Protein AF-A0A937R431-F1 (afdb_monomer)

Radius of gyration: 16.72 Å; Cα contacts (8 Å, |Δi|>4): 220; chains: 1; bounding box: 38×30×47 Å

Structure (mmCIF, N/CA/C/O backbone):
data_AF-A0A937R431-F1
#
_entry.id   AF-A0A937R431-F1
#
loop_
_atom_site.group_PDB
_atom_site.id
_atom_site.type_symbol
_atom_site.label_atom_id
_atom_site.label_alt_id
_atom_site.label_comp_id
_atom_site.label_asym_id
_atom_site.label_entity_id
_atom_site.label_seq_id
_atom_site.pdbx_PDB_ins_code
_atom_site.Cartn_x
_atom_site.Cartn_y
_atom_site.Cartn_z
_atom_site.occupancy
_atom_site.B_iso_or_equiv
_atom_site.auth_seq_id
_atom_site.auth_comp_id
_atom_site.auth_asym_id
_atom_site.auth_atom_id
_atom_site.pdbx_PDB_model_num
ATOM 1 N N . ASP A 1 1 ? 20.226 -2.751 -25.340 1.00 86.12 1 ASP A N 1
ATOM 2 C CA . ASP A 1 1 ? 18.959 -2.533 -24.612 1.00 86.12 1 ASP A CA 1
ATOM 3 C C . ASP A 1 1 ? 19.147 -1.496 -23.522 1.00 86.12 1 ASP A C 1
ATOM 5 O O . ASP A 1 1 ? 20.268 -1.331 -23.047 1.00 86.12 1 ASP A O 1
ATOM 9 N N . ILE A 1 2 ? 18.088 -0.762 -23.185 1.00 93.94 2 ILE A N 1
ATOM 10 C CA . ILE A 1 2 ? 18.084 0.276 -22.146 1.00 93.94 2 ILE A CA 1
ATOM 11 C C . ILE A 1 2 ? 16.899 -0.011 -21.224 1.00 93.94 2 ILE A C 1
ATOM 13 O O . ILE A 1 2 ? 15.797 -0.251 -21.708 1.00 93.94 2 ILE A O 1
ATOM 17 N N . TYR A 1 3 ? 17.137 0.029 -19.914 1.00 95.44 3 TYR A N 1
ATOM 18 C CA . TYR A 1 3 ? 16.133 -0.180 -18.871 1.00 95.44 3 TYR A CA 1
ATOM 19 C C . TYR A 1 3 ? 16.091 1.039 -17.943 1.00 95.44 3 TYR A C 1
ATOM 21 O O . TYR A 1 3 ? 17.111 1.701 -17.744 1.00 95.44 3 TYR A O 1
ATOM 29 N N . ALA A 1 4 ? 14.925 1.311 -17.358 1.00 94.62 4 ALA A N 1
ATOM 30 C CA . ALA A 1 4 ? 14.723 2.339 -16.341 1.00 94.62 4 ALA A CA 1
ATOM 31 C C . ALA A 1 4 ? 13.964 1.742 -15.147 1.00 94.62 4 ALA A C 1
ATOM 33 O O . ALA A 1 4 ? 13.115 0.870 -15.325 1.00 94.62 4 ALA A O 1
ATOM 34 N N . ALA A 1 5 ? 14.295 2.193 -13.940 1.00 96.19 5 ALA A N 1
ATOM 35 C CA . ALA A 1 5 ? 13.663 1.776 -12.693 1.00 96.19 5 ALA A CA 1
ATOM 36 C C . ALA A 1 5 ? 13.858 2.857 -11.620 1.00 96.19 5 ALA A C 1
ATOM 38 O O . ALA A 1 5 ? 14.829 3.618 -11.676 1.00 96.19 5 ALA A O 1
ATOM 39 N N . GLY A 1 6 ? 12.979 2.883 -10.622 1.00 94.56 6 GLY A N 1
ATOM 40 C CA . GLY A 1 6 ? 13.030 3.843 -9.523 1.00 94.56 6 GLY A CA 1
ATOM 41 C C . GLY A 1 6 ? 12.360 5.167 -9.859 1.00 94.56 6 GLY A C 1
ATOM 42 O O . GLY A 1 6 ? 11.561 5.258 -10.782 1.00 94.56 6 GLY A O 1
ATOM 43 N N . ASP A 1 7 ? 12.705 6.209 -9.109 1.00 94.19 7 ASP A N 1
ATOM 44 C CA . ASP A 1 7 ? 12.005 7.503 -9.127 1.00 94.19 7 ASP A CA 1
ATOM 45 C C . ASP A 1 7 ? 12.012 8.218 -10.489 1.00 94.19 7 ASP A C 1
ATOM 47 O O . ASP A 1 7 ? 11.207 9.114 -10.724 1.00 94.19 7 ASP A O 1
ATOM 51 N N . VAL A 1 8 ? 12.915 7.829 -11.393 1.00 93.88 8 VAL A N 1
ATOM 52 C CA . VAL A 1 8 ? 12.992 8.356 -12.765 1.00 93.88 8 VAL A CA 1
ATOM 53 C C . VAL A 1 8 ? 12.014 7.669 -13.727 1.00 93.88 8 VAL A C 1
ATOM 55 O O . VAL A 1 8 ? 11.806 8.158 -14.836 1.00 93.88 8 VAL A O 1
ATOM 58 N N . ALA A 1 9 ? 11.453 6.521 -13.342 1.00 93.81 9 ALA A N 1
ATOM 59 C CA . ALA A 1 9 ? 10.611 5.694 -14.192 1.00 93.81 9 ALA A CA 1
ATOM 60 C C . ALA A 1 9 ? 9.118 5.962 -13.955 1.00 93.81 9 ALA A C 1
ATOM 62 O O . ALA A 1 9 ? 8.646 6.103 -12.826 1.00 93.81 9 ALA A O 1
ATOM 63 N N . GLU A 1 10 ? 8.373 5.968 -15.055 1.00 93.75 10 GLU A N 1
ATOM 64 C CA . GLU A 1 10 ? 6.919 6.072 -15.090 1.00 93.75 10 GLU A CA 1
ATOM 65 C C . GLU A 1 10 ? 6.336 4.745 -15.585 1.00 93.75 10 GLU A C 1
ATOM 67 O O . GLU A 1 10 ? 6.881 4.127 -16.504 1.00 93.75 10 GLU A O 1
ATOM 72 N N . PHE A 1 11 ? 5.224 4.310 -14.995 1.00 93.25 11 PHE A N 1
ATOM 73 C CA . PHE A 1 11 ? 4.448 3.173 -15.485 1.00 93.25 11 PHE A CA 1
ATOM 74 C C . PHE A 1 11 ? 2.977 3.579 -15.597 1.00 93.25 11 PHE A C 1
ATOM 76 O O . PHE A 1 11 ? 2.428 4.167 -14.671 1.00 93.25 11 PHE A O 1
ATOM 83 N N . GLU A 1 12 ? 2.377 3.334 -16.766 1.00 91.19 12 GLU A N 1
ATOM 84 C CA . GLU A 1 12 ? 0.999 3.732 -17.109 1.00 91.19 12 GLU A CA 1
ATOM 85 C C . GLU A 1 12 ? 0.654 5.207 -16.805 1.00 91.19 12 GLU A C 1
ATOM 87 O O . GLU A 1 12 ? -0.435 5.518 -16.327 1.00 91.19 12 GLU A O 1
ATOM 92 N N . GLY A 1 13 ? 1.566 6.146 -17.086 1.00 89.62 13 GLY A N 1
ATOM 93 C CA . GLY A 1 13 ? 1.323 7.571 -16.822 1.00 89.62 13 GLY A CA 1
ATOM 94 C C . GLY A 1 13 ? 1.632 8.018 -15.390 1.00 89.62 13 GLY A C 1
ATOM 95 O O . GLY A 1 13 ? 1.420 9.186 -15.066 1.00 89.62 13 GLY A O 1
ATOM 96 N N . MET A 1 14 ? 2.099 7.112 -14.519 1.00 86.81 14 MET A N 1
ATOM 97 C CA . MET A 1 14 ? 2.299 7.380 -13.095 1.00 86.81 14 MET A CA 1
ATOM 98 C C . MET A 1 14 ? 3.770 7.248 -12.656 1.00 86.81 14 MET A C 1
ATOM 100 O O . MET A 1 14 ? 4.330 6.145 -12.682 1.00 86.81 14 MET A O 1
ATOM 104 N N . PRO A 1 15 ? 4.411 8.338 -12.188 1.00 90.25 15 PRO A N 1
ATOM 105 C CA . PRO A 1 15 ? 5.654 8.252 -11.432 1.00 90.25 15 PRO A CA 1
ATOM 106 C C . PRO A 1 15 ? 5.343 7.857 -9.982 1.00 90.25 15 PRO A C 1
ATOM 108 O O . PRO A 1 15 ? 4.651 8.578 -9.263 1.00 90.25 15 PRO A O 1
ATOM 111 N N . TYR A 1 16 ? 5.853 6.707 -9.539 1.00 90.69 16 TYR A N 1
ATOM 112 C CA . TYR A 1 16 ? 5.551 6.181 -8.202 1.00 90.69 16 TYR A CA 1
ATOM 113 C C . TYR A 1 16 ? 6.319 6.899 -7.087 1.00 90.69 16 TYR A C 1
ATOM 115 O O . TYR A 1 16 ? 5.737 7.205 -6.052 1.00 90.69 16 TYR A O 1
ATOM 123 N N . GLY A 1 17 ? 7.619 7.160 -7.277 1.00 89.38 17 GLY A N 1
ATOM 124 C CA . GLY A 1 17 ? 8.445 7.925 -6.328 1.00 89.38 17 GLY A CA 1
ATOM 125 C C . GLY A 1 17 ? 8.494 7.362 -4.900 1.00 89.38 17 GLY A C 1
ATOM 126 O O . GLY A 1 17 ? 8.647 8.121 -3.944 1.00 89.38 17 GLY A O 1
ATOM 127 N N . ILE A 1 18 ? 8.305 6.049 -4.737 1.00 89.19 18 ILE A N 1
ATOM 128 C CA . ILE A 1 18 ? 8.285 5.372 -3.436 1.00 89.19 18 ILE A CA 1
ATOM 129 C C . ILE A 1 18 ? 9.221 4.165 -3.424 1.00 89.19 18 ILE A C 1
ATOM 131 O O . ILE A 1 18 ? 9.387 3.460 -4.421 1.00 89.19 18 ILE A O 1
ATOM 135 N N . TRP A 1 19 ? 9.781 3.880 -2.245 1.00 90.25 19 TRP A N 1
ATOM 136 C CA . TRP A 1 19 ? 10.722 2.777 -2.043 1.00 90.25 19 TRP A CA 1
ATOM 137 C C . TRP A 1 19 ? 10.208 1.407 -2.532 1.00 90.25 19 TRP A C 1
ATOM 139 O O . TRP A 1 19 ? 10.969 0.721 -3.218 1.00 90.25 19 TRP A O 1
ATOM 149 N N . PRO A 1 2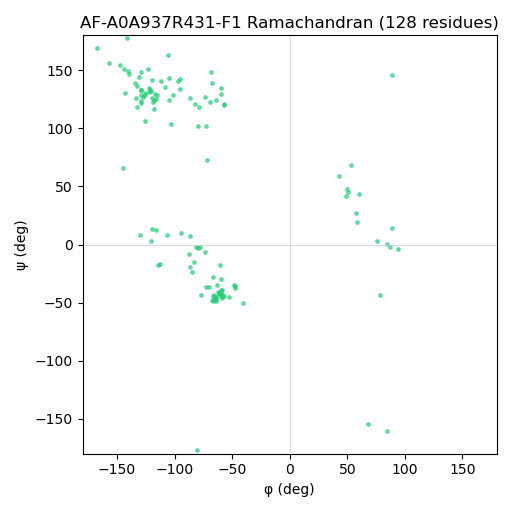0 ? 8.951 0.989 -2.252 1.00 89.75 20 PRO A N 1
ATOM 150 C CA . PRO A 1 20 ? 8.441 -0.294 -2.737 1.00 89.75 20 PRO A CA 1
ATOM 151 C C . PRO A 1 20 ? 8.476 -0.415 -4.264 1.00 89.75 20 PRO A C 1
ATOM 153 O O . PRO A 1 20 ? 8.948 -1.427 -4.779 1.00 89.75 20 PRO A O 1
ATOM 156 N N . ALA A 1 21 ? 8.061 0.636 -4.979 1.00 93.19 21 ALA A N 1
ATOM 157 C CA . ALA A 1 21 ? 8.066 0.652 -6.438 1.00 93.19 21 ALA A CA 1
ATOM 158 C C . ALA A 1 21 ? 9.494 0.628 -6.991 1.00 93.19 21 ALA A C 1
ATOM 160 O O . ALA A 1 21 ? 9.798 -0.171 -7.872 1.00 93.19 21 ALA A O 1
ATOM 161 N N . ALA A 1 22 ? 10.401 1.43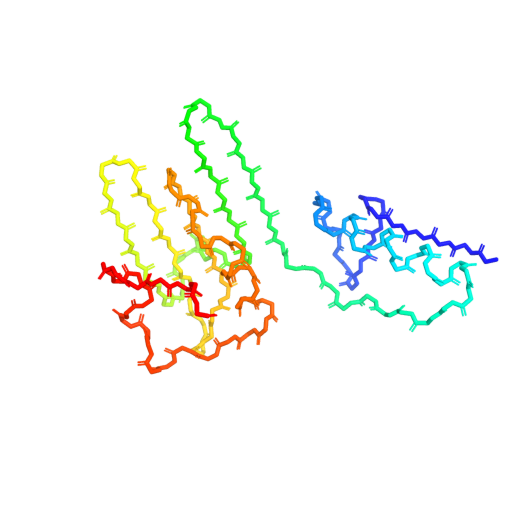1 -6.425 1.00 94.50 22 ALA A N 1
ATOM 162 C CA . ALA A 1 22 ? 11.799 1.445 -6.847 1.00 94.50 22 ALA A CA 1
ATOM 163 C C . ALA A 1 22 ? 12.482 0.079 -6.667 1.00 94.50 22 ALA A C 1
ATOM 165 O O . ALA A 1 22 ? 13.215 -0.379 -7.548 1.00 94.50 22 ALA A O 1
ATOM 166 N N . MET A 1 23 ? 12.210 -0.596 -5.547 1.00 95.00 23 MET A N 1
ATOM 167 C CA . MET A 1 23 ? 12.737 -1.929 -5.263 1.00 95.00 23 MET A CA 1
ATOM 168 C C . MET A 1 23 ? 12.201 -2.978 -6.249 1.00 95.00 23 MET A C 1
ATOM 170 O O . MET A 1 23 ? 12.974 -3.779 -6.781 1.00 95.00 23 MET A O 1
ATOM 174 N N . GLU A 1 24 ? 10.892 -2.979 -6.501 1.00 95.50 24 GLU A N 1
ATOM 175 C CA . GLU A 1 24 ? 10.240 -3.929 -7.405 1.00 95.50 24 GLU A CA 1
ATOM 176 C C . GLU A 1 24 ? 10.669 -3.723 -8.864 1.00 95.50 24 GLU A C 1
ATOM 178 O O . GLU A 1 24 ? 11.127 -4.668 -9.513 1.00 95.50 24 GLU A O 1
ATOM 183 N N . GLN A 1 25 ? 10.635 -2.479 -9.348 1.00 97.31 25 GLN A N 1
ATOM 184 C CA . GLN A 1 25 ? 11.100 -2.123 -10.689 1.00 97.31 25 GLN A CA 1
ATOM 185 C C . GLN A 1 25 ? 12.578 -2.482 -10.887 1.00 97.31 25 GLN A C 1
ATOM 187 O O . GLN A 1 25 ? 12.941 -3.051 -11.916 1.00 97.31 25 GLN A O 1
ATOM 192 N N . GLY A 1 26 ? 13.437 -2.211 -9.897 1.00 97.25 26 GLY A N 1
ATOM 193 C CA . GLY A 1 26 ? 14.860 -2.551 -9.965 1.00 97.25 26 GLY A CA 1
ATOM 194 C C . GLY A 1 26 ? 15.104 -4.059 -10.071 1.00 97.25 26 GLY A C 1
ATOM 195 O O . GLY A 1 26 ? 15.934 -4.504 -10.869 1.00 97.25 26 GLY A O 1
ATOM 196 N N . LYS A 1 27 ? 14.340 -4.862 -9.319 1.00 97.56 27 LYS A N 1
ATOM 197 C CA . LYS A 1 27 ? 14.395 -6.330 -9.386 1.00 97.56 27 LYS A CA 1
ATOM 198 C C . LYS A 1 27 ? 13.999 -6.848 -10.773 1.00 97.56 27 LYS A C 1
ATOM 200 O O . LYS A 1 27 ? 14.675 -7.730 -11.305 1.00 97.56 27 LYS A O 1
ATOM 205 N N . ILE A 1 28 ? 12.929 -6.307 -11.349 1.00 97.62 28 ILE A N 1
ATOM 206 C CA . ILE A 1 28 ? 12.427 -6.699 -12.673 1.00 97.62 28 ILE A CA 1
ATOM 207 C C . ILE A 1 28 ? 13.417 -6.290 -13.767 1.00 97.62 28 ILE A C 1
ATOM 209 O O . ILE A 1 28 ? 13.820 -7.130 -14.571 1.00 97.62 28 ILE A O 1
ATOM 213 N N . ALA A 1 29 ? 13.899 -5.043 -13.741 1.00 97.25 29 ALA A N 1
ATOM 214 C CA . ALA A 1 29 ? 14.904 -4.559 -14.685 1.00 97.25 29 ALA A CA 1
ATOM 215 C C . ALA A 1 29 ? 16.180 -5.417 -14.648 1.00 97.25 29 ALA A C 1
ATOM 217 O O . ALA A 1 29 ? 16.690 -5.816 -15.694 1.00 97.25 29 ALA A O 1
ATOM 218 N N . GLY A 1 30 ? 16.669 -5.759 -13.450 1.00 97.62 30 GLY A N 1
ATOM 219 C CA . GLY A 1 30 ? 17.827 -6.637 -13.278 1.00 97.62 30 GLY A CA 1
ATOM 220 C C . GLY A 1 30 ? 17.623 -8.042 -13.850 1.00 97.62 30 GLY A C 1
ATOM 221 O O . GLY A 1 30 ? 18.521 -8.579 -14.496 1.00 97.62 30 GLY A O 1
ATOM 222 N N . ASN A 1 31 ? 16.443 -8.633 -13.653 1.00 98.12 31 ASN A N 1
ATOM 223 C CA . ASN A 1 31 ? 16.123 -9.952 -14.198 1.00 98.12 31 ASN A CA 1
ATOM 224 C C . ASN A 1 31 ? 16.055 -9.954 -15.728 1.00 98.12 31 ASN A C 1
ATOM 226 O O . ASN A 1 31 ? 16.638 -10.839 -16.352 1.00 98.12 31 ASN A O 1
ATOM 230 N N . ASN A 1 32 ? 15.421 -8.945 -16.322 1.00 97.75 32 ASN 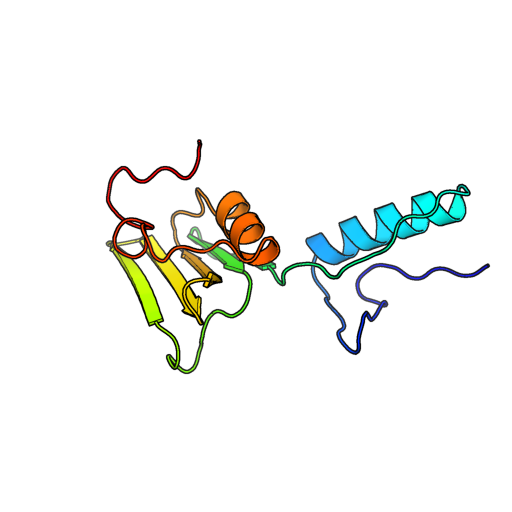A N 1
ATOM 231 C CA . ASN A 1 32 ? 15.285 -8.853 -17.775 1.00 97.75 32 ASN A CA 1
ATOM 232 C C . ASN A 1 32 ? 16.640 -8.547 -18.438 1.00 97.75 32 ASN A C 1
ATOM 234 O O . ASN A 1 32 ? 16.980 -9.151 -19.453 1.00 97.75 32 ASN A O 1
ATOM 238 N N . MET A 1 33 ? 17.493 -7.725 -17.806 1.00 97.19 33 MET A N 1
ATOM 239 C CA . MET A 1 33 ? 18.895 -7.561 -18.228 1.00 97.19 33 MET A CA 1
ATOM 240 C C . MET A 1 33 ? 19.691 -8.876 -18.196 1.00 97.19 33 MET A C 1
ATOM 242 O O . MET A 1 33 ? 20.617 -9.048 -18.985 1.00 97.19 33 MET A O 1
ATOM 246 N N . ALA A 1 34 ? 19.338 -9.805 -17.303 1.00 97.62 34 ALA A N 1
ATOM 247 C CA . ALA A 1 34 ? 19.956 -11.127 -17.199 1.00 97.62 34 ALA A CA 1
ATOM 248 C C . ALA A 1 34 ? 19.317 -12.190 -18.122 1.00 97.62 34 ALA A C 1
ATOM 250 O O . ALA A 1 34 ? 19.679 -13.363 -18.029 1.00 97.62 34 ALA A O 1
ATOM 251 N N . GLY A 1 35 ? 18.391 -11.802 -19.008 1.00 97.06 35 GLY A N 1
ATOM 252 C CA . GLY A 1 35 ? 17.721 -12.700 -19.956 1.00 97.06 35 GLY A CA 1
ATOM 253 C C . GLY A 1 35 ? 16.442 -13.362 -19.432 1.00 97.06 35 GLY A C 1
ATOM 254 O O . GLY A 1 35 ? 15.983 -14.335 -20.026 1.00 97.06 35 GLY A O 1
ATOM 255 N N . GLY A 1 36 ? 15.891 -12.877 -18.317 1.00 97.44 36 GLY A N 1
ATOM 256 C CA . GLY A 1 36 ? 14.550 -13.240 -17.859 1.00 97.44 36 GLY A CA 1
ATOM 257 C C . GLY A 1 36 ? 13.434 -12.468 -18.575 1.00 97.44 36 GLY A C 1
ATOM 258 O O . GLY A 1 36 ? 13.698 -11.682 -19.483 1.00 97.44 36 GLY A O 1
ATOM 259 N N . ASP A 1 37 ? 12.190 -12.711 -18.155 1.00 96.62 37 ASP A N 1
ATOM 260 C CA . ASP A 1 37 ? 10.976 -12.122 -18.740 1.00 96.62 37 ASP A CA 1
ATOM 261 C C . ASP A 1 37 ? 9.924 -11.858 -17.648 1.00 96.62 37 ASP A C 1
ATOM 263 O O . ASP A 1 37 ? 8.901 -12.535 -17.537 1.00 96.62 37 ASP A O 1
ATOM 267 N N . MET A 1 38 ? 10.238 -10.930 -16.742 1.00 97.12 38 MET A N 1
ATOM 268 C CA . MET A 1 38 ? 9.298 -10.451 -15.728 1.00 97.12 38 MET A CA 1
ATOM 269 C C . MET A 1 38 ? 8.595 -9.174 -16.192 1.00 97.12 38 MET A C 1
ATOM 271 O O . MET A 1 38 ? 9.213 -8.279 -16.776 1.00 97.12 38 MET A O 1
ATOM 275 N N . VAL A 1 39 ? 7.310 -9.071 -15.853 1.00 95.62 39 VAL A N 1
ATOM 276 C CA . VAL A 1 39 ? 6.452 -7.919 -16.149 1.00 95.62 39 VAL A CA 1
ATOM 277 C C . VAL A 1 39 ? 6.164 -7.166 -14.856 1.00 95.62 39 VAL A C 1
ATOM 279 O O . VAL A 1 39 ? 5.890 -7.772 -13.823 1.00 95.62 39 VAL A O 1
ATOM 282 N N . TYR A 1 40 ? 6.254 -5.839 -14.910 1.00 94.81 40 TYR A N 1
ATOM 283 C CA . TYR A 1 40 ? 5.822 -4.975 -13.818 1.00 94.81 40 TYR A CA 1
ATOM 284 C C . TYR A 1 40 ? 4.328 -4.680 -13.969 1.00 94.81 40 TYR A C 1
ATOM 286 O O . TYR A 1 40 ? 3.907 -4.231 -15.030 1.00 94.81 40 TYR A O 1
ATOM 294 N N . GLU A 1 41 ? 3.545 -4.936 -12.921 1.00 93.69 41 GLU A N 1
ATOM 295 C CA . GLU A 1 41 ? 2.077 -4.794 -12.926 1.00 93.69 41 GLU A CA 1
ATOM 296 C C . GLU A 1 41 ? 1.591 -3.561 -12.139 1.00 93.69 41 GLU A C 1
ATOM 298 O O . GLU A 1 41 ? 0.394 -3.375 -11.930 1.00 93.69 41 GLU A O 1
ATOM 303 N N . GLY A 1 42 ? 2.522 -2.703 -11.711 1.00 89.25 42 GLY A N 1
ATOM 304 C CA . GLY A 1 42 ? 2.249 -1.570 -10.833 1.00 89.25 42 GLY A CA 1
ATOM 305 C C . GLY A 1 42 ? 2.352 -1.940 -9.352 1.00 89.25 42 GLY A C 1
ATOM 306 O O . GLY A 1 42 ? 2.029 -3.046 -8.927 1.00 89.25 42 GLY A O 1
ATOM 307 N N . THR A 1 43 ? 2.814 -0.991 -8.540 1.00 88.81 43 THR A N 1
ATOM 308 C CA . THR A 1 43 ? 2.958 -1.173 -7.088 1.00 88.81 43 THR A CA 1
ATOM 309 C C . THR A 1 43 ? 1.853 -0.417 -6.360 1.00 88.81 43 THR A C 1
ATOM 311 O O . THR A 1 43 ? 1.488 0.688 -6.743 1.00 88.81 43 THR A O 1
ATOM 314 N N . VAL A 1 44 ? 1.325 -0.951 -5.260 1.00 85.06 44 VAL A N 1
ATOM 315 C CA . VAL A 1 44 ? 0.408 -0.170 -4.415 1.00 85.06 44 VAL A CA 1
ATOM 316 C C . VAL A 1 44 ? 1.158 1.022 -3.818 1.00 85.06 44 VAL A C 1
ATOM 318 O O . VAL A 1 44 ? 2.167 0.843 -3.133 1.00 85.06 44 VAL A O 1
ATOM 321 N N . MET A 1 45 ? 0.647 2.238 -4.045 1.00 81.69 45 MET A N 1
ATOM 322 C CA . MET A 1 45 ? 1.185 3.446 -3.419 1.00 81.69 45 MET A CA 1
ATOM 323 C C . MET A 1 45 ? 1.148 3.297 -1.901 1.00 81.69 45 MET A C 1
ATOM 325 O O . MET A 1 45 ? 0.075 3.095 -1.339 1.00 81.69 45 MET A O 1
ATOM 329 N N . ALA A 1 46 ? 2.306 3.388 -1.250 1.00 76.44 46 ALA A N 1
ATOM 330 C CA . ALA A 1 46 ? 2.438 3.241 0.190 1.00 76.44 46 ALA A CA 1
ATOM 331 C C . ALA A 1 46 ? 3.497 4.202 0.730 1.00 76.44 46 ALA A C 1
ATOM 333 O O . ALA A 1 46 ? 4.624 4.231 0.233 1.00 76.44 46 ALA A O 1
ATOM 334 N N . ASN A 1 47 ? 3.141 4.947 1.776 1.00 74.94 47 ASN A N 1
ATOM 335 C CA . ASN A 1 47 ? 4.023 5.897 2.443 1.00 74.94 47 ASN A CA 1
ATOM 336 C C . ASN A 1 47 ? 4.141 5.540 3.928 1.00 74.94 47 ASN A C 1
ATOM 338 O O . ASN A 1 47 ? 3.136 5.354 4.613 1.00 74.94 47 ASN A O 1
ATOM 342 N N . THR A 1 48 ? 5.373 5.477 4.436 1.00 71.25 48 THR A N 1
ATOM 343 C CA . THR A 1 48 ? 5.660 5.349 5.871 1.00 71.25 48 THR A CA 1
ATOM 344 C C . THR A 1 48 ? 6.452 6.565 6.329 1.00 71.25 48 THR A C 1
ATOM 346 O O . THR A 1 48 ? 7.530 6.844 5.806 1.00 71.25 48 THR A O 1
ATOM 349 N N . LEU A 1 49 ? 5.926 7.283 7.316 1.00 74.75 49 LEU A N 1
ATOM 350 C CA . LEU A 1 49 ? 6.544 8.471 7.894 1.00 74.75 49 LEU A CA 1
ATOM 351 C C . LEU A 1 49 ? 6.797 8.218 9.381 1.00 74.75 49 LEU A C 1
ATOM 353 O O . LEU A 1 49 ? 5.882 7.874 10.126 1.00 74.75 49 LEU A O 1
ATOM 357 N N . LYS A 1 50 ? 8.045 8.415 9.816 1.00 66.81 50 LYS A N 1
ATOM 358 C CA . LYS A 1 50 ? 8.415 8.437 11.235 1.00 66.81 50 LYS A CA 1
ATOM 359 C C . LYS A 1 50 ? 8.627 9.880 11.657 1.00 66.81 50 LYS A C 1
ATOM 361 O O . LYS A 1 50 ? 9.651 10.474 11.323 1.00 66.81 50 LYS A O 1
ATOM 366 N N . VAL A 1 51 ? 7.664 10.452 12.372 1.00 61.06 51 VAL A N 1
ATOM 367 C CA . VAL A 1 51 ? 7.731 11.839 12.850 1.00 61.06 51 VAL A CA 1
ATOM 368 C C . VAL A 1 51 ? 7.418 11.846 14.344 1.00 61.06 51 VAL A C 1
ATOM 370 O O . VAL A 1 51 ? 6.372 11.370 14.760 1.00 61.06 51 VAL A O 1
ATOM 373 N N . VAL A 1 52 ? 8.357 12.355 15.152 1.00 58.25 52 VAL A N 1
ATOM 374 C CA . VAL A 1 52 ? 8.205 12.634 16.599 1.00 58.25 52 VAL A CA 1
ATOM 375 C C . VAL A 1 52 ? 7.475 11.520 17.377 1.00 58.25 52 VAL A C 1
ATOM 377 O O . VAL A 1 52 ? 6.441 11.737 17.995 1.00 58.25 52 VAL A O 1
ATOM 380 N N . GLY A 1 53 ? 8.022 10.301 17.351 1.00 63.94 53 GLY A N 1
ATOM 381 C CA . GLY A 1 53 ? 7.558 9.201 18.208 1.00 63.94 53 GLY A CA 1
ATOM 382 C C . GLY A 1 53 ? 6.247 8.525 17.794 1.00 63.94 53 GLY A C 1
ATOM 383 O O . GLY A 1 53 ? 5.817 7.616 18.499 1.00 63.94 53 GLY A O 1
ATOM 384 N N . VAL A 1 54 ? 5.641 8.912 16.667 1.00 70.06 54 VAL A N 1
ATOM 385 C CA . VAL A 1 54 ? 4.443 8.263 16.119 1.00 70.06 54 VAL A CA 1
ATOM 386 C C . VAL A 1 54 ? 4.776 7.631 14.768 1.00 70.06 54 VAL A C 1
ATOM 388 O O . VAL A 1 54 ? 5.284 8.297 13.863 1.00 70.06 54 VAL A O 1
ATOM 391 N N . ASP A 1 55 ? 4.497 6.334 14.638 1.00 83.75 55 ASP A N 1
ATOM 392 C CA . ASP A 1 55 ? 4.597 5.620 13.367 1.00 83.75 55 ASP A CA 1
ATOM 393 C C . ASP A 1 55 ? 3.314 5.856 12.557 1.00 83.75 55 ASP A C 1
ATOM 395 O O . ASP A 1 55 ? 2.218 5.530 13.017 1.00 83.75 55 ASP A O 1
ATOM 399 N N . LEU A 1 56 ? 3.446 6.424 11.356 1.00 87.62 56 LEU A N 1
ATOM 400 C CA . LEU A 1 56 ? 2.359 6.584 10.390 1.00 87.62 56 LEU A CA 1
ATOM 401 C C . LEU A 1 56 ? 2.658 5.751 9.144 1.00 87.62 56 LEU A C 1
ATOM 403 O O . LEU A 1 56 ? 3.722 5.892 8.537 1.00 87.62 56 LEU A O 1
ATOM 407 N N . ALA A 1 57 ? 1.700 4.932 8.730 1.00 90.12 57 ALA A N 1
ATOM 408 C CA . ALA A 1 57 ? 1.725 4.212 7.469 1.00 90.12 57 ALA A CA 1
ATOM 409 C C . ALA A 1 57 ? 0.379 4.356 6.750 1.00 90.12 57 ALA A C 1
ATOM 411 O O . ALA A 1 57 ? -0.677 4.247 7.372 1.00 90.12 57 ALA A O 1
ATOM 412 N N . SER A 1 58 ? 0.401 4.594 5.445 1.00 92.44 58 SER A N 1
ATOM 413 C CA . SER A 1 58 ? -0.804 4.599 4.615 1.00 92.44 58 SER A CA 1
ATOM 414 C C . SER A 1 58 ? -0.544 3.949 3.266 1.00 92.44 58 SER A C 1
ATOM 416 O O . SER A 1 58 ? 0.580 3.988 2.762 1.00 92.44 58 SER A O 1
ATOM 418 N N . ALA A 1 59 ? -1.575 3.329 2.699 1.00 93.19 59 ALA A N 1
ATOM 419 C CA . ALA A 1 59 ? -1.504 2.685 1.395 1.00 93.19 59 ALA A CA 1
ATOM 420 C C . ALA A 1 59 ? -2.809 2.847 0.610 1.00 93.19 59 ALA A C 1
ATOM 422 O O . ALA A 1 59 ? -3.884 2.917 1.205 1.00 93.19 59 ALA A O 1
ATOM 423 N N . GLY A 1 60 ? -2.711 2.861 -0.719 1.00 92.69 60 GLY A N 1
ATOM 424 C CA . GLY A 1 60 ? -3.857 2.912 -1.627 1.00 92.69 60 GLY A CA 1
ATOM 425 C C . GLY A 1 60 ? -4.638 4.233 -1.595 1.00 92.69 60 GLY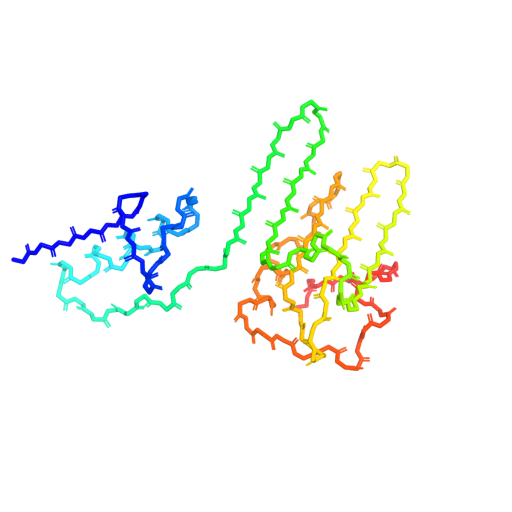 A C 1
ATOM 426 O O . GLY A 1 60 ? -4.099 5.290 -1.263 1.00 92.69 60 GLY A O 1
ATOM 427 N N . ASN A 1 61 ? -5.919 4.168 -1.962 1.00 93.50 61 ASN A N 1
ATOM 428 C CA . ASN A 1 61 ? -6.843 5.297 -1.914 1.00 93.50 61 ASN A CA 1
ATOM 429 C C . ASN A 1 61 ? -7.354 5.503 -0.481 1.00 93.50 61 ASN A C 1
ATOM 431 O O . ASN A 1 61 ? -8.235 4.789 -0.010 1.00 93.50 61 ASN A O 1
ATOM 435 N N . ILE A 1 62 ? -6.800 6.496 0.213 1.00 91.81 62 ILE A N 1
ATOM 436 C CA . ILE A 1 62 ? -7.155 6.808 1.606 1.00 91.81 62 ILE A CA 1
ATOM 437 C C . ILE A 1 62 ? -8.476 7.578 1.763 1.00 91.81 62 ILE A C 1
ATOM 439 O O . ILE A 1 62 ? -8.890 7.845 2.898 1.00 91.81 62 ILE A O 1
ATOM 443 N N . ASP A 1 63 ? -9.129 7.915 0.646 1.00 93.06 63 ASP A N 1
ATOM 444 C CA . ASP A 1 63 ? -10.415 8.604 0.603 1.00 93.06 63 ASP A CA 1
ATOM 445 C C . ASP A 1 63 ? -10.408 9.905 1.419 1.00 93.06 63 ASP A C 1
ATOM 447 O O . ASP A 1 63 ? -10.993 10.002 2.502 1.00 93.06 63 ASP A O 1
ATOM 451 N N . ALA A 1 64 ? -9.652 10.892 0.930 1.00 83.94 64 ALA A N 1
ATOM 452 C CA . AL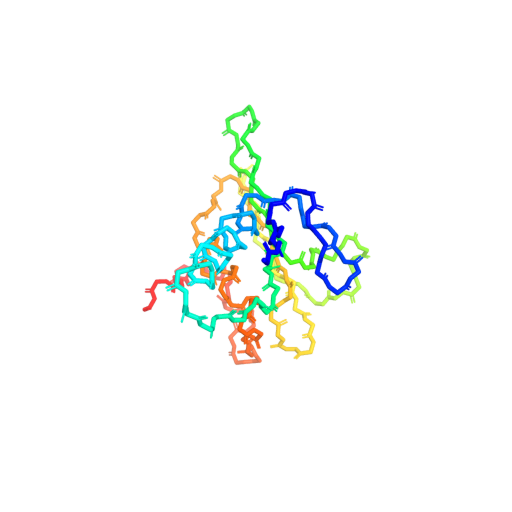A A 1 64 ? -9.490 12.178 1.608 1.00 83.94 64 ALA A CA 1
ATOM 453 C C . ALA A 1 64 ? -10.796 12.993 1.642 1.00 83.94 64 ALA A C 1
ATOM 455 O O . ALA A 1 64 ? -11.002 13.781 2.565 1.00 83.94 64 ALA A O 1
ATOM 456 N N . GLU A 1 65 ? -11.671 12.781 0.657 1.00 90.50 65 GLU A N 1
ATOM 457 C CA . GLU A 1 65 ? -12.960 13.468 0.524 1.00 90.50 65 GLU A CA 1
ATOM 458 C C . GLU A 1 65 ? -14.096 12.759 1.288 1.00 90.50 65 GLU A C 1
ATOM 460 O O . GLU A 1 65 ? -15.150 13.353 1.503 1.00 90.50 65 GLU A O 1
ATOM 465 N N . ASN A 1 66 ? -13.841 11.558 1.827 1.00 88.12 66 ASN A N 1
ATOM 466 C CA . ASN A 1 66 ? -14.800 10.721 2.561 1.00 88.12 66 ASN A CA 1
ATOM 467 C C . ASN A 1 66 ? -16.028 10.332 1.720 1.00 88.12 66 ASN A C 1
ATOM 469 O O . ASN A 1 66 ? -17.164 10.385 2.198 1.00 88.12 66 ASN A O 1
ATOM 473 N N . GLU A 1 67 ? -15.792 9.955 0.466 1.00 92.12 67 GLU A N 1
ATOM 474 C CA . GLU A 1 67 ? -16.823 9.514 -0.476 1.00 92.12 67 GLU A CA 1
ATOM 475 C C . GLU A 1 67 ? -17.122 8.011 -0.372 1.00 92.12 67 GLU A C 1
ATOM 477 O O . GLU A 1 67 ? -18.189 7.559 -0.800 1.00 92.12 67 GLU A O 1
ATOM 482 N N . PHE A 1 68 ? -16.207 7.227 0.204 1.00 93.06 68 PHE A N 1
ATOM 483 C CA . PHE A 1 68 ? -16.307 5.773 0.275 1.00 93.06 68 PHE A CA 1
ATOM 484 C C . PHE A 1 68 ? -16.677 5.278 1.677 1.00 93.06 68 PHE A C 1
ATOM 486 O O . PHE A 1 68 ? -16.563 5.975 2.690 1.00 93.06 68 PHE A O 1
ATOM 493 N N . GLU A 1 69 ? -17.123 4.022 1.756 1.00 93.12 69 GLU A N 1
ATOM 494 C CA . GLU A 1 69 ? -17.356 3.389 3.050 1.00 93.12 69 GLU A CA 1
ATOM 495 C C . GLU A 1 69 ? -16.019 3.177 3.764 1.00 93.12 69 GLU A C 1
ATOM 497 O O . GLU A 1 69 ? -15.027 2.771 3.156 1.00 93.12 69 GLU A O 1
ATOM 502 N N . SER A 1 70 ? -15.977 3.420 5.073 1.00 92.75 70 SER A N 1
ATOM 503 C CA . SER A 1 70 ? -14.771 3.171 5.852 1.00 92.75 70 SER A CA 1
ATOM 504 C C . SER A 1 70 ? -15.058 2.567 7.217 1.00 92.75 70 SER A C 1
ATOM 506 O O . SER A 1 70 ? -16.070 2.847 7.858 1.00 92.75 70 SER A O 1
ATOM 508 N N . GLN A 1 71 ? -14.127 1.728 7.661 1.00 92.44 71 GLN A N 1
ATOM 509 C CA . GLN A 1 71 ? -14.054 1.246 9.033 1.00 92.44 71 GLN A CA 1
ATOM 510 C C . GLN A 1 71 ? -12.968 2.036 9.748 1.00 92.44 71 GLN A C 1
ATOM 512 O O . GLN A 1 71 ? -11.844 2.137 9.250 1.00 92.44 71 GLN A O 1
ATOM 517 N N . VAL A 1 72 ? -13.306 2.592 10.910 1.00 92.44 72 VAL A N 1
ATOM 518 C CA . VAL A 1 72 ? -12.399 3.421 11.703 1.00 92.44 72 VAL A CA 1
ATOM 519 C C . VAL A 1 72 ? -12.300 2.865 13.114 1.00 92.44 72 VAL A C 1
ATOM 521 O O . VAL A 1 72 ? -13.308 2.634 13.778 1.00 92.44 72 VAL A O 1
ATOM 524 N N . PHE A 1 73 ? -11.070 2.691 13.579 1.00 90.94 73 PHE A N 1
ATOM 525 C CA . PHE A 1 73 ? -10.744 2.440 14.974 1.00 90.94 73 PHE A CA 1
ATOM 526 C C . PHE A 1 73 ? -9.900 3.603 15.487 1.00 90.94 73 PHE A C 1
ATOM 528 O O . PHE A 1 73 ? -8.902 3.964 14.861 1.00 90.94 73 PHE A O 1
ATOM 535 N N . THR A 1 74 ? -10.290 4.176 16.623 1.00 90.44 74 THR A N 1
ATOM 536 C CA . THR A 1 74 ? -9.534 5.241 17.281 1.00 90.44 74 THR A CA 1
ATOM 537 C C . THR A 1 74 ? -9.421 4.960 18.773 1.00 90.44 74 THR A C 1
ATOM 539 O O . THR A 1 74 ? -10.389 4.538 19.403 1.00 90.44 74 THR A O 1
ATOM 542 N N . ASP A 1 75 ? -8.241 5.227 19.314 1.00 88.62 75 ASP A N 1
ATOM 543 C CA . ASP A 1 75 ? -7.916 5.218 20.740 1.00 88.62 75 ASP A CA 1
ATOM 544 C C . ASP A 1 75 ? -6.960 6.394 21.033 1.00 88.62 75 ASP A C 1
ATOM 546 O O . ASP A 1 75 ? -6.565 7.097 20.100 1.00 88.62 75 ASP A O 1
ATOM 550 N N . GLU A 1 76 ? -6.565 6.621 22.289 1.00 86.50 76 GLU A N 1
ATOM 551 C CA . GLU A 1 76 ? -5.791 7.803 22.723 1.00 86.50 76 GLU A CA 1
ATOM 552 C C . GLU A 1 76 ? -4.575 8.131 21.836 1.00 86.50 76 GLU A C 1
ATOM 554 O O . GLU A 1 76 ? -4.297 9.303 21.593 1.00 86.50 76 GLU A O 1
ATOM 559 N N . ASN A 1 77 ? -3.865 7.116 21.328 1.00 88.00 77 ASN A N 1
ATOM 560 C CA . ASN A 1 77 ? -2.689 7.286 20.461 1.00 88.00 77 ASN A CA 1
ATOM 561 C C . ASN A 1 77 ? -2.736 6.440 19.180 1.00 88.00 77 ASN A C 1
ATOM 563 O O . ASN A 1 77 ? -1.734 6.355 18.470 1.00 88.00 77 ASN A O 1
ATOM 567 N N . ILE A 1 78 ? -3.861 5.780 18.893 1.00 89.62 78 ILE A N 1
ATOM 568 C CA . ILE A 1 78 ? -3.993 4.874 17.748 1.00 89.62 78 ILE A CA 1
ATOM 569 C C . ILE A 1 78 ? -5.115 5.374 16.851 1.00 89.62 78 ILE A C 1
ATOM 571 O O . ILE A 1 78 ? -6.219 5.647 17.316 1.00 89.62 78 ILE A O 1
ATOM 575 N N . TYR A 1 79 ? -4.844 5.431 15.552 1.00 91.50 79 TYR A N 1
ATOM 576 C CA . TYR A 1 79 ? -5.869 5.637 14.535 1.00 91.50 79 TYR A CA 1
ATOM 577 C C . TYR A 1 79 ? -5.666 4.639 13.401 1.00 91.50 79 TYR A C 1
ATOM 579 O O . TYR A 1 79 ? -4.580 4.552 12.828 1.00 91.50 79 TYR A O 1
ATOM 587 N N . LYS A 1 80 ? -6.712 3.883 13.068 1.00 93.06 80 LYS A N 1
ATOM 588 C CA . LYS A 1 80 ? -6.738 2.989 11.909 1.00 93.06 80 LYS A CA 1
ATOM 589 C C . LYS A 1 80 ? -7.976 3.294 11.073 1.00 93.06 80 LYS A C 1
ATOM 591 O O . LYS A 1 80 ? -9.083 3.269 11.602 1.00 93.06 80 LYS A O 1
ATOM 596 N N . LYS A 1 81 ? -7.795 3.548 9.778 1.00 93.81 81 LYS A N 1
ATOM 597 C CA . LYS A 1 81 ? -8.869 3.675 8.779 1.00 93.81 81 LYS A CA 1
ATOM 598 C C . LYS A 1 81 ? -8.649 2.626 7.704 1.00 93.81 81 LYS A C 1
ATOM 600 O O . LYS A 1 81 ? -7.537 2.522 7.194 1.00 93.81 81 LYS A O 1
ATOM 605 N N . ILE A 1 82 ? -9.697 1.896 7.343 1.00 94.38 82 ILE A N 1
ATOM 606 C CA . ILE A 1 82 ? -9.739 1.028 6.162 1.00 94.38 82 ILE A CA 1
ATOM 607 C C . ILE A 1 82 ? -10.825 1.567 5.238 1.00 94.38 82 ILE A C 1
ATOM 609 O O . ILE A 1 82 ? -11.965 1.725 5.670 1.00 94.38 82 ILE A O 1
ATOM 613 N N . VAL A 1 83 ? -10.459 1.867 3.996 1.00 95.50 83 VAL A N 1
ATOM 614 C CA . VAL A 1 83 ? -11.350 2.379 2.950 1.00 95.50 83 VAL A CA 1
ATOM 615 C C . VAL A 1 83 ? -11.830 1.219 2.098 1.00 95.50 83 VAL A C 1
ATOM 617 O O . VAL A 1 83 ? -11.033 0.360 1.702 1.00 95.50 83 VAL A O 1
ATOM 620 N N . ILE A 1 84 ? -13.133 1.191 1.839 1.00 94.81 84 ILE A N 1
ATOM 621 C CA . ILE A 1 84 ? -13.803 0.116 1.128 1.00 94.81 84 ILE A CA 1
ATOM 622 C C . ILE A 1 84 ? -14.656 0.702 0.008 1.00 94.81 84 ILE A C 1
ATOM 624 O O . ILE A 1 84 ? -15.576 1.484 0.238 1.00 94.81 84 ILE A O 1
ATOM 628 N N . GLU A 1 85 ? -14.387 0.249 -1.207 1.00 94.88 85 GLU A N 1
ATOM 629 C CA . GLU A 1 85 ? -15.134 0.607 -2.407 1.00 94.88 85 GLU A CA 1
ATOM 630 C C . GLU A 1 85 ? -15.585 -0.687 -3.088 1.00 94.88 85 GLU A C 1
ATOM 632 O O . GLU 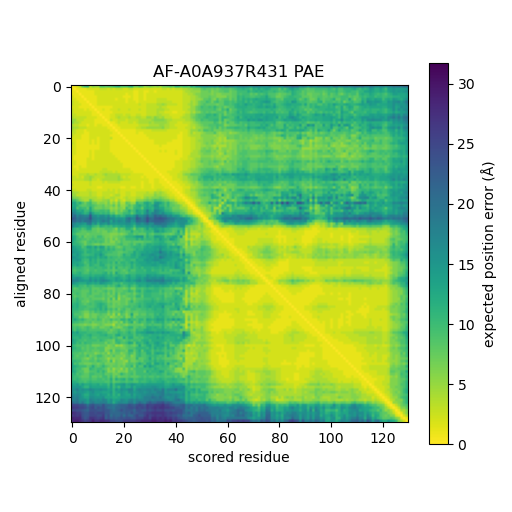A 1 85 ? -14.778 -1.590 -3.309 1.00 94.88 85 GLU A O 1
ATOM 637 N N . ASN A 1 86 ? -16.878 -0.806 -3.410 1.00 94.06 86 ASN A N 1
ATOM 638 C CA . ASN A 1 86 ? -17.444 -2.005 -4.048 1.00 94.06 86 ASN A CA 1
ATOM 639 C C . ASN A 1 86 ? -17.078 -3.314 -3.314 1.00 94.06 86 ASN A C 1
ATOM 641 O O . ASN A 1 86 ? -16.642 -4.284 -3.932 1.00 94.06 86 ASN A O 1
ATOM 645 N N . ASP A 1 87 ? -17.205 -3.302 -1.983 1.00 94.69 87 ASP A N 1
ATOM 646 C CA . ASP A 1 87 ? -16.849 -4.403 -1.073 1.00 94.69 87 ASP A CA 1
ATOM 647 C C . ASP A 1 87 ? -15.383 -4.860 -1.131 1.00 94.69 87 ASP A C 1
ATOM 649 O O . ASP A 1 87 ? -15.056 -5.937 -0.637 1.00 94.69 87 ASP A O 1
ATOM 653 N N . LYS A 1 88 ? -14.480 -4.032 -1.664 1.00 94.50 88 LYS A N 1
ATOM 654 C CA . LYS A 1 88 ? -13.040 -4.305 -1.740 1.00 94.50 88 LYS A CA 1
ATOM 655 C C . LYS A 1 88 ? -12.236 -3.264 -0.985 1.00 94.50 88 LYS A C 1
ATOM 657 O O . LYS A 1 88 ? -12.557 -2.080 -1.033 1.00 94.50 88 LYS A O 1
ATOM 662 N N . ILE A 1 89 ? -11.171 -3.695 -0.312 1.00 94.25 89 ILE A N 1
ATOM 663 C CA . ILE A 1 89 ? -10.260 -2.759 0.357 1.00 94.25 89 ILE A CA 1
ATOM 664 C C . ILE A 1 89 ? -9.489 -1.973 -0.708 1.00 94.25 89 ILE A C 1
ATOM 666 O O . ILE A 1 89 ? -8.791 -2.567 -1.530 1.00 94.25 89 ILE A O 1
ATOM 670 N N . THR A 1 90 ? -9.591 -0.646 -0.670 1.00 95.19 90 THR A N 1
ATOM 671 C CA . THR A 1 90 ? -8.903 0.246 -1.618 1.00 95.19 90 THR A CA 1
ATOM 672 C C . THR A 1 90 ? -7.845 1.120 -0.972 1.00 95.19 90 THR A C 1
ATOM 674 O O . THR A 1 90 ? -6.947 1.583 -1.674 1.00 95.19 90 THR A O 1
ATOM 677 N N . GLY A 1 91 ? -7.871 1.285 0.351 1.00 95.12 91 GLY A N 1
ATOM 678 C CA . GLY A 1 91 ? -6.808 1.980 1.062 1.00 95.12 91 GLY A CA 1
ATOM 679 C C . GLY A 1 91 ? -6.845 1.814 2.572 1.00 95.12 91 GLY A C 1
ATOM 680 O O . GLY A 1 91 ? -7.808 1.305 3.150 1.00 95.12 91 GLY A O 1
ATOM 681 N N . CYS A 1 92 ? -5.766 2.236 3.222 1.00 95.06 92 CYS A N 1
ATOM 682 C CA . CYS A 1 92 ? -5.654 2.228 4.670 1.00 95.06 92 CYS A CA 1
ATOM 683 C C . CYS A 1 92 ? -4.795 3.376 5.210 1.00 95.06 92 CYS A C 1
ATOM 685 O O . CYS A 1 92 ? -3.895 3.884 4.538 1.00 95.06 92 CYS A O 1
ATOM 687 N N . ILE A 1 93 ? -5.061 3.750 6.460 1.00 94.12 93 ILE A N 1
ATOM 688 C CA . ILE A 1 93 ? -4.222 4.618 7.290 1.00 94.12 93 ILE A CA 1
ATOM 689 C C . ILE A 1 93 ? -4.017 3.897 8.624 1.00 94.12 93 ILE A C 1
ATOM 691 O O . ILE A 1 93 ? -4.982 3.408 9.206 1.00 94.12 93 ILE A O 1
ATOM 695 N N . MET A 1 94 ? -2.781 3.843 9.113 1.00 92.81 94 MET A N 1
ATOM 696 C CA . MET A 1 94 ? -2.407 3.319 10.425 1.00 92.81 94 MET A CA 1
ATOM 697 C C . MET A 1 94 ? -1.462 4.298 11.116 1.00 92.81 94 MET A C 1
ATOM 699 O O . MET A 1 94 ? -0.371 4.569 10.620 1.00 92.81 94 MET A O 1
ATOM 703 N N . LEU A 1 95 ? -1.881 4.818 12.262 1.00 91.06 95 LEU A N 1
ATOM 704 C CA . LEU A 1 95 ? -1.155 5.772 13.090 1.00 91.06 95 LEU A CA 1
ATOM 705 C C . LEU A 1 95 ? -0.973 5.180 14.492 1.00 91.06 95 LEU A C 1
ATOM 707 O O . LEU A 1 95 ? -1.925 4.641 15.062 1.00 91.06 95 LEU A O 1
ATOM 711 N N . GLY A 1 96 ? 0.233 5.296 15.044 1.00 89.44 96 GLY A N 1
ATOM 712 C CA . GLY A 1 96 ? 0.588 4.856 16.397 1.00 89.44 96 GLY A CA 1
ATOM 713 C C . GLY A 1 96 ? 0.818 3.349 16.520 1.00 89.44 96 GLY A C 1
ATOM 714 O O . GLY A 1 96 ? 1.810 2.931 17.110 1.00 89.44 96 GLY A O 1
ATOM 715 N N . ASP A 1 97 ? -0.041 2.535 15.904 1.00 86.88 97 ASP A N 1
ATOM 716 C CA . ASP A 1 97 ? 0.148 1.091 15.741 1.00 86.88 97 ASP A CA 1
ATOM 717 C C . ASP A 1 97 ? 0.039 0.701 14.262 1.00 86.88 97 ASP A C 1
ATOM 719 O O . ASP A 1 97 ? -1.051 0.655 13.692 1.00 86.88 97 ASP A O 1
ATOM 723 N N . THR A 1 98 ? 1.182 0.396 13.646 1.00 87.19 98 THR A N 1
ATOM 724 C CA . THR A 1 98 ? 1.284 -0.002 12.231 1.00 87.19 98 THR A CA 1
ATOM 725 C C . THR A 1 98 ? 1.280 -1.522 12.027 1.00 87.19 98 THR A C 1
ATOM 727 O O . THR A 1 98 ? 1.523 -2.007 10.915 1.00 87.19 98 THR A O 1
ATOM 730 N N . LYS A 1 99 ? 0.979 -2.313 13.070 1.00 86.12 99 LYS A N 1
ATOM 731 C CA . LYS A 1 99 ? 0.791 -3.765 12.926 1.00 86.12 99 LYS A CA 1
ATOM 732 C C . LYS A 1 99 ? -0.351 -4.067 11.957 1.00 86.12 99 LYS A C 1
ATOM 734 O O . LYS A 1 99 ? -1.431 -3.482 12.040 1.00 86.12 99 LYS A O 1
ATOM 739 N N . GLY A 1 100 ? -0.094 -5.015 11.057 1.00 85.75 100 GLY A N 1
ATOM 740 C CA . GLY A 1 100 ? -1.010 -5.404 9.987 1.00 85.75 100 GLY A CA 1
ATOM 741 C C . GLY A 1 100 ? -0.884 -4.571 8.707 1.00 85.75 100 GLY A C 1
ATOM 742 O O . GLY A 1 100 ? -1.556 -4.895 7.730 1.00 85.75 100 GLY A O 1
ATOM 743 N N . PHE A 1 101 ? -0.019 -3.545 8.659 1.00 89.19 101 PHE A N 1
ATOM 744 C CA . PHE A 1 101 ? 0.121 -2.694 7.470 1.00 89.19 101 PHE A CA 1
ATOM 745 C C . PHE A 1 101 ? 0.513 -3.485 6.216 1.00 89.19 101 PHE A C 1
ATOM 747 O O . PHE A 1 101 ? -0.113 -3.325 5.176 1.00 89.19 101 PHE A O 1
ATOM 754 N N . SER A 1 102 ? 1.478 -4.405 6.318 1.00 86.81 102 SER A N 1
ATOM 755 C CA . SER A 1 102 ? 1.886 -5.265 5.197 1.00 86.81 102 SER A CA 1
ATOM 756 C C . SER A 1 102 ? 0.734 -6.110 4.650 1.00 86.81 102 SER A C 1
ATOM 758 O O . SER A 1 102 ? 0.606 -6.271 3.437 1.00 86.81 102 SER A O 1
ATOM 760 N N . ILE A 1 103 ? -0.126 -6.618 5.533 1.00 89.56 103 ILE A N 1
ATOM 761 C CA . ILE A 1 103 ? -1.271 -7.442 5.148 1.00 89.56 103 ILE A CA 1
ATOM 762 C C . ILE A 1 103 ? -2.349 -6.577 4.493 1.00 89.56 103 ILE A C 1
ATOM 764 O O . ILE A 1 103 ? -2.943 -6.999 3.506 1.00 89.56 103 ILE A O 1
ATOM 768 N N . MET A 1 104 ? -2.546 -5.342 4.965 1.00 90.75 104 MET A N 1
ATOM 769 C CA . MET A 1 104 ? -3.445 -4.384 4.312 1.00 90.75 104 MET A CA 1
ATOM 770 C C . MET A 1 104 ? -2.955 -3.988 2.928 1.00 90.75 104 MET A C 1
ATOM 772 O O . MET A 1 104 ? -3.736 -4.038 1.984 1.00 90.75 104 MET A O 1
ATOM 776 N N . THR A 1 105 ? -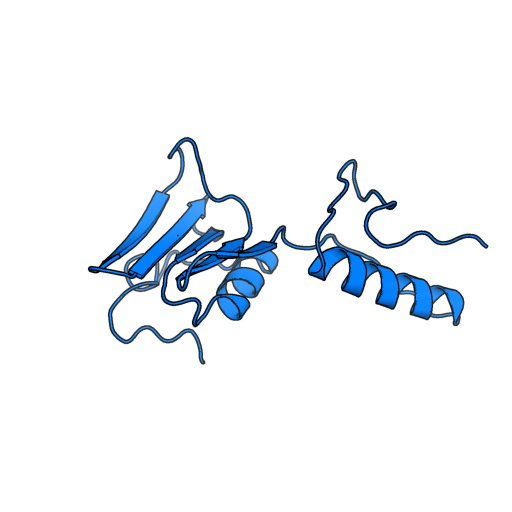1.669 -3.684 2.767 1.00 90.12 105 THR A N 1
ATOM 777 C CA . THR A 1 105 ? -1.097 -3.381 1.449 1.00 90.12 105 THR A CA 1
ATOM 778 C C . THR A 1 105 ? -1.254 -4.561 0.490 1.00 90.12 105 THR A C 1
ATOM 780 O O . THR A 1 105 ? -1.598 -4.362 -0.675 1.00 90.12 105 THR A O 1
ATOM 783 N N . LYS A 1 106 ? -1.084 -5.798 0.980 1.00 88.44 106 LYS A N 1
ATOM 784 C CA . LYS A 1 106 ? -1.357 -7.006 0.193 1.00 88.44 106 LYS A CA 1
ATOM 785 C C . LYS A 1 106 ? -2.839 -7.121 -0.183 1.00 88.44 106 LYS A C 1
ATOM 787 O O . LYS A 1 106 ? -3.141 -7.333 -1.351 1.00 88.44 106 LYS A O 1
ATOM 792 N N . ALA A 1 107 ? -3.753 -6.925 0.766 1.00 91.38 107 ALA A N 1
ATOM 793 C CA . ALA A 1 107 ? -5.192 -7.006 0.519 1.00 91.38 107 ALA A CA 1
ATOM 794 C C . ALA A 1 107 ? -5.693 -5.935 -0.470 1.00 91.38 107 ALA A C 1
ATOM 796 O O . ALA A 1 107 ? -6.572 -6.223 -1.283 1.00 91.38 107 ALA A O 1
ATOM 797 N N . ILE A 1 108 ? -5.105 -4.732 -0.433 1.00 93.44 108 ILE A N 1
ATOM 798 C CA . ILE A 1 108 ? -5.338 -3.658 -1.412 1.00 93.44 108 ILE A CA 1
ATOM 799 C C . ILE A 1 108 ? -4.861 -4.098 -2.801 1.00 93.44 108 ILE A C 1
ATOM 801 O O . ILE A 1 108 ? -5.612 -3.988 -3.769 1.00 93.44 108 ILE A O 1
ATOM 805 N N . SER A 1 109 ? -3.639 -4.637 -2.896 1.00 89.25 109 SER A N 1
ATOM 806 C CA . SER A 1 109 ? -3.066 -5.125 -4.161 1.00 89.25 109 SER A CA 1
ATOM 807 C C . SER A 1 109 ? -3.925 -6.229 -4.789 1.00 89.25 109 SER A C 1
ATOM 809 O O . SER A 1 109 ? -4.278 -6.176 -5.966 1.00 89.25 109 SER A O 1
ATOM 811 N N . GLU A 1 110 ? -4.346 -7.196 -3.973 1.00 91.12 110 GLU A N 1
ATOM 812 C CA . GLU A 1 110 ? -5.158 -8.343 -4.394 1.00 91.12 110 GLU A CA 1
ATOM 813 C C . GLU A 1 110 ? -6.652 -8.007 -4.550 1.00 91.12 110 GLU A C 1
ATOM 815 O O . GLU A 1 110 ? -7.433 -8.864 -4.968 1.00 91.12 110 GLU A O 1
ATOM 820 N N . ARG A 1 111 ? -7.069 -6.766 -4.242 1.00 89.31 111 ARG A N 1
ATOM 821 C CA . ARG A 1 111 ? -8.468 -6.310 -4.285 1.00 89.31 111 ARG A CA 1
ATOM 822 C C . ARG A 1 111 ? -9.419 -7.264 -3.547 1.00 89.31 111 ARG A C 1
ATOM 824 O O . ARG A 1 111 ? -10.456 -7.662 -4.090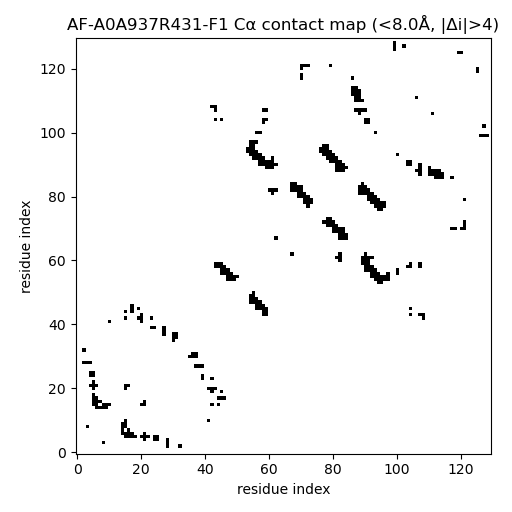 1.00 89.31 111 ARG A O 1
ATOM 831 N N . VAL A 1 112 ? -9.041 -7.644 -2.326 1.00 89.44 112 VAL A N 1
ATOM 832 C CA . VAL A 1 112 ? -9.750 -8.640 -1.505 1.00 89.44 112 VAL A CA 1
ATOM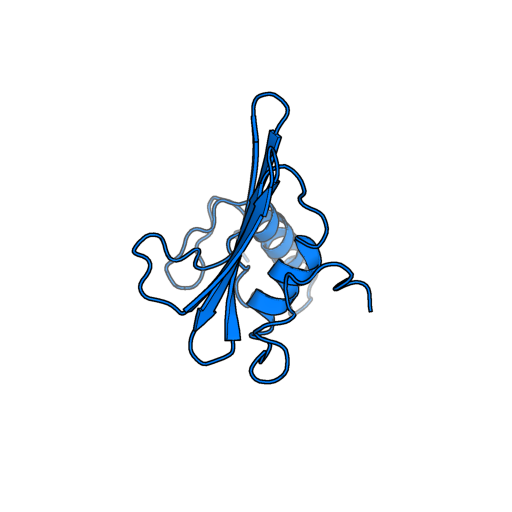 833 C C . VAL A 1 112 ? -11.187 -8.197 -1.222 1.00 89.44 112 VAL A C 1
ATOM 835 O O . VAL A 1 112 ? -11.412 -7.085 -0.746 1.00 89.44 112 VAL A O 1
ATOM 838 N N . ASP A 1 113 ? -12.145 -9.092 -1.485 1.00 92.00 113 ASP A N 1
ATOM 839 C CA . ASP A 1 113 ? -13.559 -8.923 -1.135 1.00 92.00 113 ASP A CA 1
ATOM 840 C C . ASP A 1 113 ? -13.762 -9.101 0.374 1.00 92.00 113 ASP A C 1
ATOM 842 O O . ASP A 1 113 ? -13.371 -10.115 0.961 1.00 92.00 113 ASP A O 1
ATOM 846 N N . VAL A 1 114 ? -14.391 -8.113 1.001 1.00 91.75 114 VAL A N 1
ATOM 847 C CA . VAL A 1 114 ? -14.632 -8.066 2.444 1.00 91.75 114 VAL A CA 1
ATOM 848 C C . VAL A 1 114 ? -16.108 -8.013 2.816 1.00 91.75 114 VAL A C 1
ATOM 850 O O . VAL A 1 114 ? -16.433 -7.789 3.984 1.00 91.75 114 VAL A O 1
ATOM 853 N N . SER A 1 115 ? -17.013 -8.286 1.876 1.00 91.62 115 SER A N 1
ATOM 854 C CA . SER A 1 115 ? -18.471 -8.266 2.094 1.00 91.62 115 SER A CA 1
ATOM 855 C C . SER A 1 115 ? -18.911 -9.045 3.347 1.00 91.62 115 SER A C 1
ATOM 857 O O . SER A 1 115 ? -19.822 -8.631 4.062 1.00 91.62 115 SER A O 1
ATOM 859 N N . LYS A 1 116 ? -18.222 -10.151 3.667 1.00 89.44 116 LYS A N 1
ATOM 860 C CA . LYS A 1 116 ? -18.526 -11.025 4.817 1.00 89.44 116 LYS A CA 1
ATOM 861 C C . LYS A 1 116 ? -17.918 -10.584 6.147 1.00 89.44 116 LYS A C 1
ATOM 863 O O . LYS A 1 116 ? -18.411 -10.995 7.193 1.00 89.44 116 LYS A O 1
ATOM 868 N N . ILE A 1 117 ? -16.838 -9.806 6.114 1.00 87.56 117 ILE A N 1
ATOM 869 C CA . ILE A 1 117 ? -16.049 -9.457 7.307 1.00 87.56 117 ILE A CA 1
ATOM 870 C C . ILE A 1 117 ? -15.986 -7.956 7.566 1.00 87.56 117 ILE A C 1
ATOM 872 O O . ILE A 1 117 ? -15.345 -7.552 8.527 1.00 87.56 117 ILE A O 1
ATOM 876 N N . LYS A 1 118 ? -16.668 -7.138 6.757 1.00 83.81 118 LYS A N 1
ATOM 877 C CA . LYS A 1 118 ? -16.622 -5.669 6.753 1.00 83.81 118 LYS A CA 1
ATOM 878 C C . LYS A 1 118 ? -16.594 -5.043 8.149 1.00 83.81 118 LYS A C 1
ATOM 880 O O . LYS A 1 118 ? -15.687 -4.290 8.469 1.00 83.81 118 LYS A O 1
ATOM 885 N N . ASN A 1 119 ? -17.520 -5.456 9.014 1.00 82.62 119 ASN A N 1
ATOM 886 C CA . ASN A 1 119 ? -17.680 -4.918 10.372 1.00 82.62 119 ASN A CA 1
ATOM 887 C C . ASN A 1 119 ? -16.706 -5.506 11.412 1.00 82.62 119 ASN A C 1
ATOM 889 O O . ASN A 1 119 ? -16.759 -5.143 12.584 1.00 82.62 119 ASN A O 1
ATOM 893 N N . GLN A 1 120 ? -15.854 -6.452 11.017 1.00 83.69 120 GLN A N 1
ATOM 894 C CA . GLN A 1 120 ? -14.922 -7.171 11.890 1.00 83.69 120 GLN A CA 1
ATOM 895 C C . GLN A 1 120 ? -13.453 -6.846 11.596 1.00 83.69 120 GLN A C 1
ATOM 897 O O . GLN A 1 120 ? -12.626 -7.073 12.473 1.00 83.69 120 GLN A O 1
ATOM 902 N N . ILE A 1 121 ? -13.141 -6.267 10.428 1.00 81.25 121 ILE A N 1
ATOM 903 C CA . ILE A 1 121 ? -11.785 -5.932 9.935 1.00 81.25 121 ILE A CA 1
ATOM 904 C C . ILE A 1 121 ? -10.921 -5.211 10.987 1.00 81.25 121 ILE A C 1
ATOM 906 O O . ILE A 1 121 ? -9.718 -5.440 11.054 1.00 81.25 121 ILE A O 1
ATOM 910 N N . LEU A 1 122 ? -11.521 -4.348 11.813 1.00 81.06 122 LEU A N 1
ATOM 911 C CA . LEU A 1 122 ? -10.832 -3.601 12.877 1.00 81.06 122 LEU A CA 1
ATOM 912 C C . LEU A 1 122 ? -11.314 -3.960 14.293 1.00 81.06 122 LEU A C 1
ATOM 914 O O . LEU A 1 122 ? -11.016 -3.248 15.251 1.00 81.06 122 LEU A O 1
ATOM 918 N N . SER A 1 123 ? -12.084 -5.039 14.443 1.00 76.19 123 SER A N 1
ATOM 919 C CA . SER A 1 123 ? -12.591 -5.459 15.753 1.00 76.19 123 SER A CA 1
ATOM 920 C C . SER A 1 123 ? -11.461 -5.958 16.662 1.00 76.19 123 SER A C 1
ATOM 922 O O . SER A 1 123 ? -10.467 -6.521 16.201 1.00 76.19 123 SER A O 1
ATOM 924 N N . ALA A 1 124 ? -11.604 -5.750 17.975 1.00 58.19 124 ALA A N 1
ATOM 925 C CA . ALA A 1 124 ? -10.628 -6.217 18.954 1.00 58.19 124 ALA A CA 1
ATOM 926 C C . ALA A 1 124 ? -10.434 -7.742 18.836 1.00 58.19 124 ALA A C 1
ATOM 928 O O . ALA A 1 124 ? -11.383 -8.508 18.993 1.00 58.19 124 ALA A O 1
ATOM 929 N N . GLY A 1 125 ? -9.201 -8.174 18.554 1.00 55.41 125 GLY A N 1
ATOM 930 C CA . GLY A 1 125 ? -8.851 -9.584 18.335 1.00 55.41 125 GLY A CA 1
ATOM 931 C C . GLY A 1 125 ? -8.855 -10.034 16.870 1.00 55.41 125 GLY A C 1
ATOM 932 O O . GLY A 1 125 ? -8.456 -11.166 16.599 1.00 55.41 125 GLY A O 1
ATOM 933 N N . PHE A 1 126 ? -9.245 -9.171 15.925 1.00 57.12 126 PHE A N 1
ATOM 934 C CA . PHE A 1 126 ? -9.081 -9.440 14.501 1.00 57.12 126 PHE A CA 1
ATOM 935 C C . PHE A 1 126 ? -7.602 -9.311 14.137 1.00 57.12 126 PHE A C 1
ATOM 937 O O . PHE A 1 126 ? -7.060 -8.209 14.040 1.00 57.12 126 PHE A O 1
ATOM 944 N N . ASN A 1 127 ? -6.935 -10.453 13.994 1.00 53.16 127 ASN A N 1
ATOM 945 C CA . ASN A 1 127 ? -5.556 -10.503 13.555 1.00 53.16 127 ASN A CA 1
ATOM 946 C C . ASN A 1 127 ? -5.536 -10.966 12.103 1.00 53.16 127 ASN A C 1
ATOM 948 O O . ASN A 1 127 ? -6.069 -12.023 11.774 1.00 53.16 127 ASN A O 1
ATOM 952 N N . PHE A 1 128 ? -4.926 -10.165 11.237 1.00 50.16 128 PHE A N 1
ATOM 953 C CA . PHE A 1 128 ? -4.739 -10.541 9.839 1.00 50.16 128 PHE A CA 1
ATOM 954 C C . PHE A 1 128 ? -3.646 -11.607 9.665 1.00 50.16 128 PHE A C 1
ATOM 956 O O . PHE A 1 128 ? -3.464 -12.115 8.562 1.00 50.16 128 PHE A O 1
ATOM 963 N N . ASP A 1 129 ? -2.933 -11.936 10.748 1.00 43.22 129 ASP A N 1
ATOM 964 C CA . ASP A 1 129 ? -1.972 -13.033 10.835 1.00 43.22 129 ASP A CA 1
ATOM 965 C C . ASP A 1 129 ? -2.721 -14.383 10.835 1.00 43.22 129 ASP A C 1
ATOM 967 O O . ASP A 1 129 ? -2.877 -15.028 11.875 1.00 43.22 129 ASP A O 1
ATOM 971 N N . GLY A 1 130 ? -3.256 -14.763 9.675 1.00 37.53 130 GLY A N 1
ATOM 972 C CA . GLY A 1 130 ? -3.731 -16.112 9.362 1.00 37.53 130 GLY A CA 1
ATOM 973 C C . GLY A 1 130 ? -2.729 -16.842 8.485 1.00 37.53 130 GLY A C 1
ATOM 974 O O . GLY A 1 130 ? -2.358 -16.265 7.437 1.00 37.53 130 GLY A O 1
#

Solvent-accessible surface area (backbone atoms only — not comparable to full-atom values): 7739 Å² total; per-residue (Å²): 142,87,83,74,50,29,70,85,32,66,58,96,92,41,65,70,72,34,70,71,43,25,53,51,38,41,53,37,45,52,39,39,76,72,74,49,89,66,81,86,87,78,65,74,57,59,52,78,49,85,54,94,96,36,46,36,37,37,26,53,53,65,54,91,86,64,84,58,53,68,50,76,45,78,55,102,68,35,41,37,39,40,26,34,54,94,49,15,38,41,15,31,39,21,27,52,55,55,82,60,48,72,58,49,48,48,35,36,68,69,50,40,77,33,77,91,46,59,92,42,70,78,36,94,86,56,63,84,88,119

Sequence (130 aa):
DIYAAGDVAEFEGMPYGIWPAAMEQGKIAGNNMAGGDMVYEGTVMANTLKVVGVDLASAGNIDAENEFESQVFTDENIYKKIVIENDKITGCIMLGDTKGFSIMTKAISERVDVSKIKNQILSAGFNFDG

Secondary structure (DSSP, 8-state):
-----STT-EETTEE--SHHHHHHHHHHHHHHHTT----------EEEEEETTEEEEEEE---TT--SEEEEEEETTEEEEEEEETTEEEEEEEES--TTHHHHHHHHHTT-B-TTTTTTTTSTT-----

Mean predicted aligned error: 7.54 Å

pLDDT: mean 87.73, std 11.53, range [37.53, 98.12]

Nearest PDB structures (foldseek):
  3klj-assembly1_A  TM=7.426E-01  e=6.671E-06  Clostridium acetobutylicum
  4emi-assembly1_A  TM=7.993E-01  e=1.981E-04  Pseudomonas putida
  3lxd-assembly1_A  TM=7.887E-01  e=2.241E-04  Novosphingobium aromaticivorans DSM 12444
  3fg2-assembly1_P  TM=7.327E-01  e=2.283E-02  Rhodopseudomonas palustris
  3lb8-assembly2_B  TM=7.397E-01  e=2.921E-02  Pseudomonas putida

Foldseek 3Di:
DDADAEQVDDDPNDRLNDPVRRVVSVVQRVQVVVVDDDDDPDAWRKDWDDDDLKTKIKTFCQPPVVPFDWDWDDDPFWIKIFGADPQFTGMIITMRDCQCVVVSSVSNVVRPGCPPCRHPCPPVPDHSPD